Protein AF-A0A1R3RA98-F1 (afdb_monomer)

Organism: Aspergillus carbonarius (strain ITEM 5010) (NCBI:txid602072)

Nearest PDB structures (foldseek):
  3cvg-assembly5_C  TM=8.730E-01  e=1.255E-05  Coccidioides immitis RS
  3cvg-assembly1_A  TM=8.933E-01  e=7.914E-05  Coccidioides immitis RS

Secondary structure (DSSP, 8-state):
-----------EE-SSS-HHHHHHHHHHHHHTT--GGG-TT-TTS-S----HHHHHHHHHHHT-EE---HHHHHHTHHHHHHT------TTT-TTS----------TT-SSHHHHHHHHHHHHSHHHHHHHHT-EETTEE-SPP--

Solvent-accessible surface area (backbone atoms only — not comparable to full-atom values): 9172 Å² total; per-residue (Å²): 136,86,78,86,71,80,79,80,69,73,29,36,48,54,71,40,52,55,74,65,51,48,51,52,50,52,53,58,34,49,76,70,78,45,62,63,88,82,39,99,77,35,84,44,45,64,95,63,74,66,54,48,42,56,50,53,47,48,18,35,73,70,72,30,44,70,81,73,54,67,57,44,54,55,72,44,34,70,74,43,48,72,58,49,83,83,88,77,52,60,92,81,36,83,91,45,69,75,80,81,82,79,91,82,78,61,97,81,44,94,55,50,66,62,48,49,52,48,50,53,43,50,76,30,73,70,33,44,49,55,48,54,65,35,59,57,97,88,37,72,58,51,76,73,89,124

Structure (mmCIF, N/CA/C/O backbone):
data_AF-A0A1R3RA98-F1
#
_entry.id   AF-A0A1R3RA98-F1
#
loop_
_atom_site.group_PDB
_atom_site.id
_atom_site.type_symbol
_atom_site.label_atom_id
_atom_site.label_alt_id
_atom_site.label_comp_id
_atom_site.label_asym_id
_atom_site.label_entity_id
_atom_site.label_seq_id
_atom_site.pdbx_PDB_ins_code
_atom_site.Cartn_x
_atom_site.Cartn_y
_atom_site.Cartn_z
_atom_site.occupancy
_atom_site.B_iso_or_equiv
_atom_site.auth_seq_id
_atom_site.auth_comp_id
_atom_site.auth_asym_id
_atom_site.auth_atom_id
_atom_site.pdbx_PDB_model_num
ATOM 1 N N . MET A 1 1 ? 34.802 -21.515 -28.249 1.00 36.22 1 MET A N 1
ATOM 2 C CA . MET A 1 1 ? 34.645 -20.352 -27.348 1.00 36.22 1 MET A CA 1
ATOM 3 C C . MET A 1 1 ? 33.290 -20.476 -26.676 1.00 36.22 1 MET A C 1
ATOM 5 O O . MET A 1 1 ? 32.311 -20.714 -27.369 1.00 36.22 1 MET A O 1
ATOM 9 N N . ARG A 1 2 ? 33.270 -20.512 -25.340 1.00 33.94 2 ARG A N 1
ATOM 10 C CA . ARG A 1 2 ? 32.118 -20.925 -24.530 1.00 33.94 2 ARG A CA 1
ATOM 11 C C . ARG A 1 2 ? 31.116 -19.775 -24.362 1.00 33.94 2 ARG A C 1
ATOM 13 O O . ARG A 1 2 ? 31.499 -18.712 -23.902 1.00 33.94 2 ARG A O 1
ATOM 20 N N . SER A 1 3 ? 29.858 -20.071 -24.691 1.00 35.88 3 SER A N 1
ATOM 21 C CA . SER A 1 3 ? 28.659 -19.797 -23.887 1.00 35.88 3 SER A CA 1
ATOM 22 C C . SER A 1 3 ? 28.486 -18.377 -23.328 1.00 35.88 3 SER A C 1
ATOM 24 O O . SER A 1 3 ? 28.777 -18.125 -22.164 1.00 35.88 3 SER A O 1
ATOM 26 N N . GLY A 1 4 ? 27.908 -17.480 -24.130 1.00 36.25 4 GLY A N 1
ATOM 27 C CA . GLY A 1 4 ? 27.193 -16.312 -23.616 1.00 36.25 4 GLY A CA 1
ATOM 28 C C . GLY A 1 4 ? 25.786 -16.728 -23.195 1.00 36.25 4 GLY A C 1
ATOM 29 O O . GLY A 1 4 ? 24.844 -16.574 -23.967 1.00 36.25 4 GLY A O 1
ATOM 30 N N . ILE A 1 5 ? 25.647 -17.310 -22.002 1.00 35.31 5 ILE A N 1
ATOM 31 C CA . ILE A 1 5 ? 24.337 -17.362 -21.347 1.00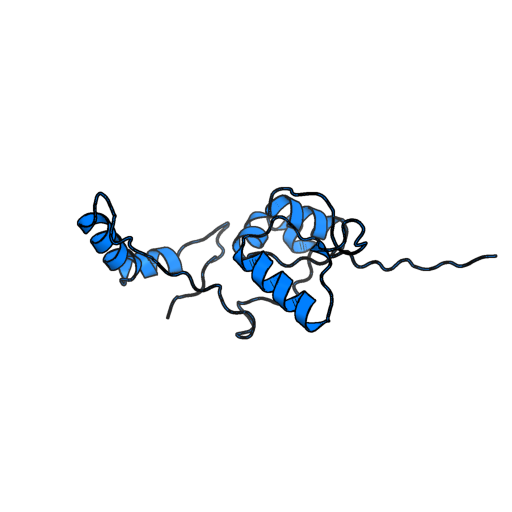 35.31 5 ILE A CA 1
ATOM 32 C C . ILE A 1 5 ? 24.063 -15.918 -20.950 1.00 35.31 5 ILE A C 1
ATOM 34 O O . ILE A 1 5 ? 24.703 -15.392 -20.042 1.00 35.31 5 ILE A O 1
ATOM 38 N N . ILE A 1 6 ? 23.161 -15.258 -21.676 1.00 37.91 6 ILE A N 1
ATOM 39 C CA . ILE A 1 6 ? 22.483 -14.082 -21.145 1.00 37.91 6 ILE A CA 1
ATOM 40 C C . ILE A 1 6 ? 21.749 -14.615 -19.926 1.00 37.91 6 ILE A C 1
ATOM 42 O O . ILE A 1 6 ? 20.753 -15.328 -20.036 1.00 37.91 6 ILE A O 1
ATOM 46 N N . GLN A 1 7 ? 22.328 -14.369 -18.765 1.00 39.06 7 GLN A N 1
ATOM 47 C CA . GLN A 1 7 ? 21.742 -14.717 -17.496 1.00 39.06 7 GLN A CA 1
ATOM 48 C C . GLN A 1 7 ? 20.636 -13.687 -17.247 1.00 39.06 7 GLN A C 1
ATOM 50 O O . GLN A 1 7 ? 20.818 -12.721 -16.519 1.00 39.06 7 GLN A O 1
ATOM 55 N N . LEU A 1 8 ? 19.514 -13.857 -17.957 1.00 40.53 8 LEU A N 1
ATOM 56 C CA . LEU A 1 8 ? 18.247 -13.174 -17.709 1.00 40.53 8 LEU A CA 1
ATOM 57 C C . LEU A 1 8 ? 17.676 -13.734 -16.402 1.00 40.53 8 LEU A C 1
ATOM 59 O O . LEU A 1 8 ? 16.712 -14.495 -16.413 1.00 40.53 8 LEU A O 1
ATOM 63 N N . PHE A 1 9 ? 18.313 -13.442 -15.271 1.00 46.44 9 PHE A N 1
ATOM 64 C CA . PHE A 1 9 ? 17.603 -13.534 -14.006 1.00 46.44 9 PHE A CA 1
ATOM 65 C C . PHE A 1 9 ? 16.850 -12.223 -13.860 1.00 46.44 9 PHE A C 1
ATOM 67 O O . PHE A 1 9 ? 17.415 -11.196 -13.504 1.00 46.44 9 PHE A O 1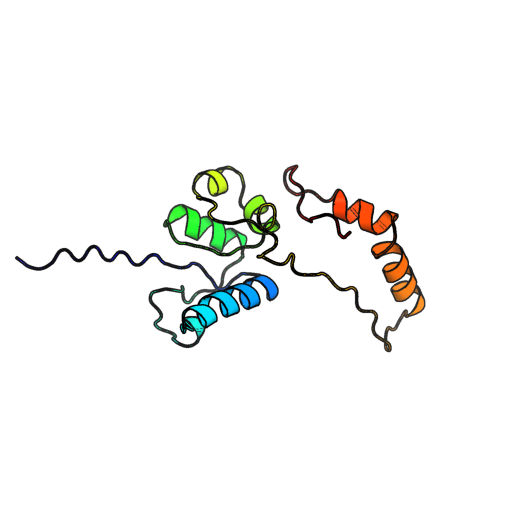
ATOM 74 N N . GLU A 1 10 ? 15.575 -12.255 -14.232 1.00 63.44 10 GLU A N 1
ATOM 75 C CA . GLU A 1 10 ? 14.637 -11.218 -13.835 1.00 63.44 10 GLU A CA 1
ATOM 76 C C . GLU A 1 10 ? 14.448 -11.354 -12.319 1.00 63.44 10 GLU A C 1
ATOM 78 O O . GLU A 1 10 ? 13.680 -12.190 -11.842 1.00 63.44 10 GLU A O 1
ATOM 83 N N . GLU A 1 11 ? 15.242 -10.607 -11.552 1.00 73.81 11 GLU A N 1
ATOM 84 C CA . GLU A 1 11 ? 15.138 -10.570 -10.095 1.00 73.81 11 GLU A CA 1
ATOM 85 C C . GLU A 1 11 ? 13.754 -10.048 -9.685 1.00 73.81 11 GLU A C 1
ATOM 87 O O . GLU A 1 11 ? 13.197 -9.145 -10.314 1.00 73.81 11 GLU A O 1
ATOM 92 N N . PHE A 1 12 ? 13.196 -10.607 -8.614 1.00 79.75 12 PHE A N 1
ATOM 93 C CA . PHE A 1 12 ? 11.965 -10.148 -7.990 1.00 79.75 12 PHE A CA 1
ATOM 94 C C . PHE A 1 12 ? 12.303 -9.521 -6.634 1.00 79.75 12 PHE A C 1
ATOM 96 O O . PHE A 1 12 ? 12.525 -10.211 -5.631 1.00 79.75 12 PHE A O 1
ATOM 103 N N . ASN A 1 13 ? 12.359 -8.190 -6.601 1.00 77.94 13 ASN A N 1
ATOM 104 C CA . ASN A 1 13 ? 12.649 -7.464 -5.379 1.00 77.94 13 ASN A CA 1
ATOM 105 C C . ASN A 1 13 ? 11.453 -7.564 -4.425 1.00 77.94 13 ASN A C 1
ATOM 107 O O . ASN A 1 13 ? 10.381 -7.007 -4.660 1.00 77.94 13 ASN A O 1
ATOM 111 N N . SER A 1 14 ? 11.656 -8.327 -3.365 1.00 68.38 14 SER A N 1
ATOM 112 C CA . SER A 1 14 ? 10.688 -8.686 -2.334 1.00 68.38 14 SER A CA 1
ATOM 113 C C . SER A 1 14 ? 11.421 -8.640 -1.007 1.00 68.38 14 SER A C 1
ATOM 115 O O . SER A 1 14 ? 12.616 -8.916 -1.024 1.00 68.38 14 SER A O 1
ATOM 117 N N . ARG A 1 15 ? 10.724 -8.297 0.091 1.00 67.81 15 ARG A N 1
ATOM 118 C CA . ARG A 1 15 ? 11.006 -8.586 1.527 1.00 67.81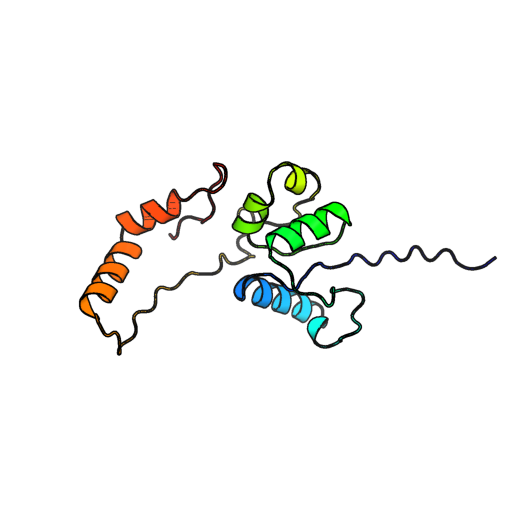 15 ARG A CA 1
ATOM 119 C C . ARG A 1 15 ? 10.552 -7.460 2.461 1.00 67.81 15 ARG A C 1
ATOM 121 O O . ARG A 1 15 ? 10.237 -7.768 3.608 1.00 67.81 15 ARG A O 1
ATOM 128 N N . SER A 1 16 ? 10.454 -6.209 2.000 1.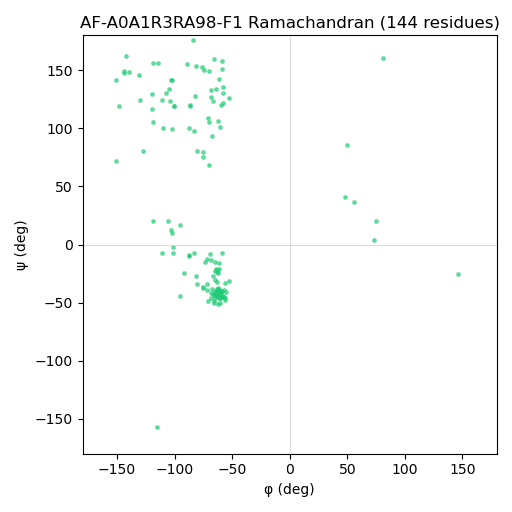00 70.69 16 SER A N 1
ATOM 129 C CA . SER A 1 16 ? 10.063 -5.084 2.871 1.00 70.69 16 SER A CA 1
ATOM 130 C C . SER A 1 16 ? 8.619 -4.612 2.716 1.00 70.69 16 SER A C 1
ATOM 132 O O . SER A 1 16 ? 8.246 -3.589 3.282 1.00 70.69 16 SER A O 1
ATOM 134 N N . GLY A 1 17 ? 7.782 -5.346 1.979 1.00 67.69 17 GLY A N 1
ATOM 135 C CA . GLY A 1 17 ? 6.357 -5.040 1.847 1.00 67.69 17 GLY A CA 1
ATOM 136 C C . GLY A 1 17 ? 5.581 -5.188 3.162 1.00 67.69 17 GLY A C 1
ATOM 137 O O . GLY A 1 17 ? 5.991 -5.899 4.080 1.00 67.69 17 GLY A O 1
ATOM 138 N N . SER A 1 18 ? 4.412 -4.546 3.244 1.00 71.56 18 SER A N 1
ATOM 139 C CA . SER A 1 18 ? 3.477 -4.782 4.349 1.00 71.56 18 SER A CA 1
ATOM 140 C C . SER A 1 18 ? 3.065 -6.266 4.418 1.00 71.56 18 SER A C 1
ATOM 142 O O . SER A 1 18 ? 3.131 -6.973 3.405 1.00 71.56 18 SER A O 1
ATOM 144 N N . PRO A 1 19 ? 2.588 -6.771 5.574 1.00 73.19 19 PRO A N 1
ATOM 145 C CA . PRO A 1 19 ? 2.168 -8.169 5.708 1.00 73.19 19 PRO A CA 1
ATOM 146 C C . PRO A 1 19 ? 1.162 -8.618 4.647 1.00 73.19 19 PRO A C 1
ATOM 148 O O . PRO A 1 19 ? 1.153 -9.777 4.241 1.00 73.19 19 PRO A O 1
ATOM 151 N N . ALA A 1 20 ? 0.316 -7.702 4.186 1.00 74.69 20 ALA A N 1
ATOM 152 C CA . ALA A 1 20 ? -0.707 -8.006 3.208 1.00 74.69 20 ALA A CA 1
ATOM 153 C C . ALA A 1 20 ? -0.140 -8.030 1.767 1.00 74.69 20 ALA A C 1
ATOM 155 O O . ALA A 1 20 ? -0.503 -8.919 0.993 1.00 74.69 20 ALA A O 1
ATOM 156 N N . THR A 1 21 ? 0.849 -7.184 1.445 1.00 79.12 21 THR A N 1
ATOM 157 C CA . THR A 1 21 ? 1.662 -7.319 0.219 1.00 79.12 21 THR A CA 1
ATOM 158 C C . THR A 1 21 ? 2.416 -8.645 0.198 1.00 79.12 21 THR A C 1
ATOM 160 O O . THR A 1 21 ? 2.363 -9.357 -0.802 1.00 79.12 21 THR A O 1
ATOM 163 N N . LEU A 1 22 ? 3.043 -9.024 1.317 1.00 80.19 22 LEU A N 1
ATOM 164 C CA . LEU A 1 22 ? 3.760 -10.295 1.446 1.00 80.19 22 LEU A CA 1
ATOM 165 C C . LEU A 1 22 ? 2.825 -11.504 1.318 1.00 80.19 22 LEU A C 1
ATOM 167 O O . LEU A 1 22 ? 3.170 -12.477 0.656 1.00 80.19 22 LEU A O 1
ATOM 171 N N . ALA A 1 23 ? 1.624 -11.453 1.902 1.00 80.00 23 ALA A N 1
ATOM 172 C CA . ALA A 1 23 ? 0.632 -12.518 1.751 1.00 80.00 23 ALA A CA 1
ATOM 173 C C . ALA A 1 23 ? 0.197 -12.687 0.287 1.00 80.00 23 ALA A C 1
ATOM 175 O O . ALA A 1 23 ? 0.082 -13.812 -0.204 1.00 80.00 23 ALA A O 1
ATOM 176 N N . ARG A 1 24 ? -0.008 -11.575 -0.430 1.00 80.56 24 ARG A N 1
ATOM 177 C CA . ARG A 1 24 ? -0.363 -11.612 -1.852 1.00 80.56 24 ARG A CA 1
ATOM 178 C C . ARG A 1 24 ? 0.788 -12.106 -2.716 1.00 80.56 24 ARG A C 1
ATOM 180 O O . ARG A 1 24 ? 0.568 -12.899 -3.626 1.00 80.56 24 ARG A O 1
ATOM 187 N N . GLU A 1 25 ? 2.002 -11.657 -2.435 1.00 82.00 25 GLU A N 1
ATOM 188 C CA . GLU A 1 25 ? 3.201 -12.175 -3.077 1.00 82.00 25 GLU A CA 1
ATOM 189 C C . GLU A 1 25 ? 3.300 -13.692 -2.872 1.00 82.00 25 GLU A C 1
ATOM 191 O O . GLU A 1 25 ? 3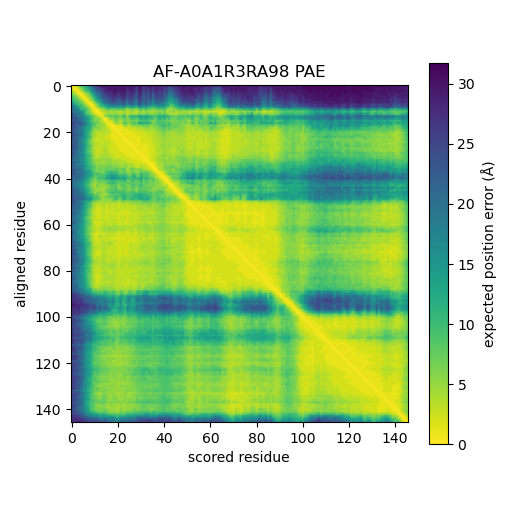.461 -14.440 -3.837 1.00 82.00 25 GLU A O 1
ATOM 196 N N . ALA A 1 26 ? 3.104 -14.161 -1.637 1.00 82.25 26 ALA A N 1
ATOM 197 C CA . ALA A 1 26 ? 3.158 -15.579 -1.324 1.00 82.25 26 ALA A CA 1
ATOM 198 C C . ALA A 1 26 ? 2.124 -16.398 -2.112 1.00 82.25 26 ALA A C 1
ATOM 200 O O . ALA A 1 26 ? 2.438 -17.471 -2.630 1.00 82.25 26 ALA A O 1
ATOM 201 N N . GLU A 1 27 ? 0.909 -15.868 -2.268 1.00 83.31 27 GLU A N 1
ATOM 202 C CA . GLU A 1 27 ? -0.128 -16.461 -3.113 1.00 83.31 27 GLU A CA 1
ATOM 203 C C . GLU A 1 27 ? 0.302 -16.557 -4.589 1.00 83.31 27 GLU A C 1
ATOM 205 O O . GLU A 1 27 ? 0.055 -17.577 -5.238 1.00 83.31 27 GLU A O 1
ATOM 210 N N . LEU A 1 28 ? 0.954 -15.524 -5.137 1.00 82.06 28 LEU A N 1
ATOM 211 C CA . LEU A 1 28 ? 1.432 -15.526 -6.525 1.00 82.06 28 LEU A CA 1
ATOM 212 C C . LEU A 1 28 ? 2.488 -16.608 -6.759 1.00 82.06 28 LEU A C 1
ATOM 214 O O . LEU A 1 28 ? 2.398 -17.349 -7.739 1.00 82.06 28 LEU A O 1
ATOM 218 N N . TRP A 1 29 ? 3.445 -16.742 -5.846 1.00 84.06 29 TRP A N 1
ATOM 219 C CA . TRP A 1 29 ? 4.473 -17.777 -5.929 1.00 84.06 29 TRP A CA 1
ATOM 220 C C . TRP A 1 29 ? 3.899 -19.186 -5.748 1.00 84.06 29 TRP A C 1
ATOM 222 O O . TRP A 1 29 ? 4.260 -20.097 -6.498 1.00 84.06 29 TRP A O 1
ATOM 232 N N . TYR A 1 30 ? 2.926 -19.357 -4.846 1.00 84.50 30 TYR A N 1
ATOM 233 C CA . TYR A 1 30 ? 2.228 -20.631 -4.672 1.00 84.50 30 TYR A CA 1
ATOM 234 C C . TYR A 1 30 ? 1.537 -21.094 -5.964 1.00 84.50 30 TYR A C 1
ATOM 236 O O . TYR A 1 30 ? 1.614 -22.269 -6.322 1.00 84.50 30 TYR A O 1
ATOM 244 N N . ARG A 1 31 ? 0.925 -20.173 -6.725 1.00 85.19 31 ARG A N 1
ATOM 245 C CA . ARG A 1 31 ? 0.261 -20.486 -8.009 1.00 85.19 31 ARG A CA 1
ATOM 246 C C . ARG A 1 31 ? 1.212 -21.031 -9.077 1.00 85.19 31 ARG A C 1
ATOM 248 O O . ARG A 1 31 ? 0.756 -21.736 -9.974 1.00 85.19 31 ARG A O 1
ATOM 255 N N . VAL A 1 32 ? 2.506 -20.726 -8.988 1.00 85.25 32 VAL A N 1
ATOM 256 C CA . VAL A 1 32 ? 3.547 -21.265 -9.881 1.00 85.25 32 VAL A CA 1
ATOM 257 C C . VAL A 1 32 ? 4.377 -22.372 -9.221 1.00 85.25 32 VAL A C 1
ATOM 259 O O . VAL A 1 32 ? 5.406 -22.777 -9.758 1.00 85.25 32 VAL A O 1
ATOM 262 N N . ASN A 1 33 ? 3.919 -22.888 -8.074 1.00 84.62 33 ASN A N 1
ATOM 263 C CA . ASN A 1 33 ? 4.565 -23.946 -7.300 1.00 84.62 33 ASN A CA 1
ATOM 264 C C . ASN A 1 33 ? 6.019 -23.612 -6.906 1.00 84.62 33 ASN A C 1
ATOM 266 O O . ASN A 1 33 ? 6.895 -24.477 -6.910 1.00 84.62 33 ASN A O 1
ATOM 270 N N . GLN A 1 34 ? 6.274 -22.339 -6.597 1.00 81.56 34 GLN A N 1
ATOM 271 C CA . GLN A 1 34 ? 7.552 -21.831 -6.105 1.00 81.56 34 GLN A CA 1
ATOM 272 C C . GLN A 1 34 ? 7.363 -21.225 -4.715 1.00 81.56 34 GLN A C 1
ATOM 274 O O . GLN A 1 34 ? 6.269 -20.806 -4.343 1.00 81.56 34 GLN A O 1
ATOM 279 N N . SER A 1 35 ? 8.440 -21.173 -3.937 1.00 79.12 35 SER A N 1
ATOM 280 C CA . SER A 1 35 ? 8.417 -20.561 -2.609 1.00 79.12 35 SER A CA 1
ATOM 281 C C . SER A 1 35 ? 9.800 -19.995 -2.274 1.00 79.12 35 SER A C 1
ATOM 283 O O . SER A 1 35 ? 10.537 -20.578 -1.476 1.00 79.12 35 SER A O 1
ATOM 285 N N . PRO A 1 36 ? 10.202 -18.892 -2.929 1.00 73.25 36 PRO A N 1
ATOM 286 C CA . PRO A 1 36 ? 11.590 -18.436 -2.930 1.00 73.25 36 PRO A CA 1
ATOM 287 C C . PRO A 1 36 ? 12.118 -18.032 -1.545 1.00 73.25 36 PRO A C 1
ATOM 289 O O . PRO A 1 36 ? 13.320 -18.099 -1.323 1.00 73.25 36 PRO A O 1
ATOM 292 N N . TRP A 1 37 ? 11.247 -17.701 -0.587 1.00 70.06 37 TRP A N 1
ATOM 293 C CA . TRP A 1 37 ? 11.633 -17.404 0.800 1.00 70.06 37 TRP A CA 1
ATOM 294 C C . TRP A 1 37 ? 12.043 -18.627 1.637 1.00 70.06 37 TRP A C 1
ATOM 296 O O . TRP A 1 37 ? 12.637 -18.437 2.692 1.00 70.06 37 TRP A O 1
ATOM 306 N N . PHE A 1 38 ? 11.746 -19.866 1.216 1.00 67.06 38 PHE A N 1
ATOM 307 C CA . PHE A 1 38 ? 12.237 -21.077 1.906 1.00 67.06 38 PHE A CA 1
ATOM 308 C C . PHE A 1 38 ? 13.653 -21.478 1.485 1.00 67.06 38 PHE A C 1
ATOM 310 O O . PHE A 1 38 ? 14.211 -22.416 2.052 1.00 67.06 38 PHE A O 1
ATOM 317 N N . ASN A 1 39 ? 14.218 -20.820 0.470 1.00 65.38 39 ASN A N 1
ATOM 318 C CA . ASN A 1 39 ? 15.558 -21.102 -0.011 1.00 65.38 39 ASN A CA 1
ATOM 319 C C . ASN A 1 39 ? 16.434 -19.858 0.150 1.00 65.38 39 ASN A C 1
ATOM 321 O O . ASN A 1 39 ? 16.353 -18.920 -0.640 1.00 65.38 39 ASN A O 1
ATOM 325 N N . ASP A 1 40 ? 17.321 -19.898 1.140 1.00 61.50 40 ASP A N 1
ATOM 326 C CA . ASP A 1 40 ? 18.297 -18.855 1.474 1.00 61.50 40 ASP A CA 1
ATOM 327 C C . ASP A 1 40 ? 19.262 -18.531 0.316 1.00 61.50 40 ASP A C 1
ATOM 329 O O . ASP A 1 40 ? 20.072 -17.615 0.418 1.00 61.50 40 ASP A O 1
ATOM 333 N N . GLN A 1 41 ? 19.230 -19.300 -0.774 1.00 62.56 41 GLN A N 1
ATOM 334 C CA . GLN A 1 41 ? 20.028 -19.116 -1.988 1.00 62.56 41 GLN A CA 1
ATOM 335 C C . GLN A 1 41 ? 19.154 -18.885 -3.231 1.00 62.56 41 GLN A C 1
ATOM 337 O O . GLN A 1 41 ? 19.601 -19.128 -4.352 1.00 62.56 41 GLN A O 1
ATOM 342 N N . SER A 1 42 ? 17.895 -18.463 -3.067 1.00 67.19 42 SER A N 1
ATOM 343 C CA . SER A 1 42 ? 17.029 -18.151 -4.204 1.00 67.19 42 SER A CA 1
ATOM 344 C C . SER A 1 42 ? 17.652 -17.033 -5.055 1.00 67.19 42 SER A C 1
ATOM 346 O O . SER A 1 42 ? 17.820 -15.924 -4.550 1.00 67.19 42 SER A O 1
ATOM 348 N N . PRO A 1 43 ? 17.946 -17.267 -6.350 1.00 66.69 43 PRO A N 1
ATOM 349 C CA . PRO A 1 43 ? 18.455 -16.215 -7.233 1.00 66.69 43 PRO A CA 1
ATOM 350 C C . PRO A 1 43 ? 17.387 -15.156 -7.548 1.00 66.69 43 PRO A C 1
ATOM 352 O O . PRO A 1 43 ? 17.689 -14.150 -8.174 1.00 66.69 43 PRO A O 1
ATOM 355 N N . TRP A 1 44 ? 16.136 -15.397 -7.143 1.00 68.94 44 TRP A N 1
ATOM 356 C CA . TRP A 1 44 ? 14.988 -14.556 -7.463 1.00 68.94 44 TRP A CA 1
ATOM 357 C C . TRP A 1 44 ? 14.720 -13.477 -6.419 1.00 68.94 44 TRP A C 1
ATOM 359 O O . TRP A 1 44 ? 14.105 -12.480 -6.764 1.00 68.94 44 TRP A O 1
ATOM 369 N N . CYS A 1 45 ? 15.139 -13.668 -5.164 1.00 70.06 45 CYS A N 1
ATOM 370 C CA . CYS A 1 45 ? 14.763 -12.791 -4.055 1.00 70.06 45 CYS A CA 1
ATOM 371 C C . CYS A 1 45 ? 16.007 -12.360 -3.277 1.00 70.06 45 CYS A C 1
ATOM 373 O O . CYS A 1 45 ? 16.713 -13.229 -2.754 1.00 70.06 45 CYS A O 1
ATOM 375 N N . PRO A 1 46 ? 16.254 -11.052 -3.108 1.00 68.38 46 PRO A N 1
ATOM 376 C CA . PRO A 1 46 ? 17.356 -10.588 -2.283 1.00 68.38 46 PRO A CA 1
ATOM 377 C C . PRO A 1 46 ? 17.249 -11.085 -0.835 1.00 68.38 46 PRO A C 1
ATOM 379 O O . PRO A 1 46 ? 16.161 -11.325 -0.310 1.00 68.38 46 PRO A O 1
ATOM 382 N N . ASN A 1 47 ? 18.399 -11.250 -0.179 1.00 67.31 47 ASN A N 1
ATOM 383 C CA . ASN A 1 47 ? 18.504 -11.720 1.210 1.00 67.31 47 ASN A CA 1
ATOM 384 C C . ASN A 1 47 ? 18.609 -10.584 2.240 1.00 67.31 47 ASN A C 1
ATOM 386 O O . ASN A 1 47 ? 19.020 -10.814 3.375 1.00 67.31 47 ASN A O 1
ATOM 390 N N . TYR A 1 48 ? 18.262 -9.358 1.860 1.00 67.62 48 TYR A N 1
ATOM 391 C CA . TYR A 1 48 ? 18.269 -8.205 2.753 1.00 67.62 48 TYR A CA 1
ATOM 392 C C . TYR A 1 48 ? 16.844 -7.686 2.970 1.00 67.62 48 TYR A C 1
ATOM 394 O O . TYR A 1 48 ? 15.955 -7.920 2.157 1.00 67.62 48 TYR A O 1
ATOM 402 N N . VAL A 1 49 ? 16.633 -7.003 4.094 1.00 66.62 49 VAL A N 1
ATOM 403 C CA . VAL A 1 49 ? 15.379 -6.319 4.430 1.00 66.62 49 VAL A CA 1
ATOM 404 C C . VAL A 1 49 ? 15.720 -4.844 4.604 1.00 66.62 49 VAL A C 1
ATOM 406 O O . VAL A 1 49 ? 16.504 -4.510 5.490 1.00 66.62 49 VAL A O 1
ATOM 409 N N . ASN A 1 50 ? 15.157 -3.983 3.759 1.00 75.88 50 ASN A N 1
ATOM 410 C CA . ASN A 1 50 ? 15.286 -2.523 3.851 1.00 75.88 50 ASN A CA 1
ATOM 411 C C . ASN A 1 50 ? 13.919 -1.885 4.145 1.00 75.88 50 ASN A C 1
ATOM 413 O O . ASN A 1 50 ? 13.038 -2.545 4.699 1.00 75.88 50 ASN A O 1
ATOM 417 N N . ASP A 1 51 ? 13.719 -0.612 3.812 1.00 84.25 51 ASP A N 1
ATOM 418 C CA . ASP A 1 51 ? 12.399 0.011 3.830 1.00 84.25 51 ASP A CA 1
ATOM 419 C C . ASP A 1 51 ? 11.666 -0.160 2.475 1.00 84.25 51 ASP A C 1
ATOM 421 O O . ASP A 1 51 ? 12.307 -0.318 1.432 1.00 84.25 51 ASP A O 1
ATOM 425 N N . PRO A 1 52 ? 10.321 -0.113 2.457 1.00 86.94 52 PRO A N 1
ATOM 426 C CA . PRO A 1 52 ? 9.543 -0.304 1.234 1.00 86.94 52 PRO A CA 1
ATOM 427 C C . PRO A 1 52 ? 9.889 0.663 0.084 1.00 86.94 52 PRO A C 1
ATOM 429 O O . PRO A 1 52 ? 9.782 0.290 -1.083 1.00 86.94 52 PRO A O 1
ATOM 432 N N . VAL A 1 53 ? 10.270 1.913 0.380 1.00 89.62 53 VAL A N 1
ATOM 433 C CA . VAL A 1 53 ? 10.582 2.920 -0.651 1.00 89.62 53 VAL A CA 1
ATOM 434 C C . VAL A 1 53 ? 11.945 2.636 -1.276 1.00 89.62 53 VAL A C 1
ATOM 436 O O . VAL A 1 53 ? 12.108 2.766 -2.497 1.00 89.62 53 VAL A O 1
ATOM 439 N N . TYR A 1 54 ? 12.906 2.189 -0.465 1.00 89.19 54 TYR A N 1
ATOM 440 C CA . TYR A 1 54 ? 14.174 1.672 -0.961 1.00 89.19 54 TYR A CA 1
ATOM 441 C C . TYR A 1 54 ? 13.952 0.516 -1.935 1.00 89.19 54 TYR A C 1
ATOM 443 O O . TYR A 1 54 ? 14.529 0.535 -3.019 1.00 89.19 54 TYR A O 1
ATOM 451 N N . ASP A 1 55 ? 13.086 -0.447 -1.611 1.00 87.50 55 ASP A N 1
ATOM 452 C CA . ASP A 1 55 ? 12.846 -1.606 -2.477 1.00 87.50 55 ASP A CA 1
ATOM 453 C C . ASP A 1 55 ? 12.282 -1.202 -3.850 1.00 87.50 55 ASP A C 1
ATOM 455 O O . ASP A 1 55 ? 12.729 -1.701 -4.888 1.00 87.50 55 ASP A O 1
ATOM 459 N N . VAL A 1 56 ? 11.356 -0.240 -3.884 1.00 91.00 56 VAL A N 1
ATOM 460 C CA . VAL A 1 56 ? 10.843 0.323 -5.146 1.00 91.00 56 VAL A CA 1
ATOM 461 C C . VAL A 1 56 ? 11.951 1.021 -5.931 1.00 91.00 56 VAL A C 1
ATOM 463 O O . VAL A 1 56 ? 12.086 0.806 -7.136 1.00 91.00 56 VAL A O 1
ATOM 466 N N . SER A 1 57 ? 12.780 1.813 -5.254 1.00 91.62 57 SER A N 1
ATOM 467 C CA . SER A 1 57 ? 13.900 2.522 -5.882 1.00 91.62 57 SER A CA 1
ATOM 468 C C . SER A 1 57 ? 14.962 1.562 -6.424 1.00 91.62 57 SER A C 1
ATOM 470 O O . SER A 1 57 ? 15.497 1.769 -7.512 1.00 91.62 57 SER A O 1
ATOM 472 N N . HIS A 1 58 ? 15.257 0.494 -5.688 1.00 88.25 58 HIS A N 1
ATOM 473 C CA . HIS A 1 58 ? 16.211 -0.534 -6.079 1.00 88.25 58 HIS A CA 1
ATOM 474 C C . HIS A 1 58 ? 15.723 -1.293 -7.315 1.00 88.25 58 HIS A C 1
ATOM 476 O O . HIS A 1 58 ? 16.460 -1.396 -8.294 1.00 88.25 58 HIS A O 1
ATOM 482 N N . ALA A 1 59 ? 14.461 -1.736 -7.310 1.00 89.38 59 ALA A N 1
ATOM 483 C CA . ALA A 1 59 ? 13.844 -2.403 -8.455 1.00 89.38 59 ALA A CA 1
ATOM 484 C C . ALA A 1 59 ? 13.872 -1.512 -9.708 1.00 89.38 59 ALA A C 1
ATOM 486 O O . ALA A 1 59 ? 14.287 -1.952 -10.778 1.00 89.38 59 ALA A O 1
ATOM 487 N N . ALA A 1 60 ? 13.525 -0.231 -9.554 1.00 92.25 60 ALA A N 1
ATOM 488 C CA . ALA A 1 60 ? 13.545 0.746 -10.638 1.00 92.25 60 ALA A CA 1
ATOM 489 C C . ALA A 1 60 ? 14.941 0.968 -11.242 1.00 92.25 60 ALA A C 1
ATOM 491 O O . ALA A 1 60 ? 15.068 1.135 -12.453 1.00 92.25 60 ALA A O 1
ATOM 492 N N . ASN A 1 61 ? 15.990 0.982 -10.415 1.00 90.88 61 ASN A N 1
ATOM 493 C CA . ASN A 1 61 ? 17.359 1.218 -10.878 1.00 90.88 61 ASN A CA 1
ATOM 494 C C . ASN A 1 61 ? 18.023 -0.038 -11.466 1.00 90.88 61 ASN A C 1
ATOM 496 O O . ASN A 1 61 ? 18.889 0.093 -12.329 1.00 90.88 61 ASN A O 1
ATOM 500 N N . ASN A 1 62 ? 17.612 -1.231 -11.029 1.00 87.50 62 ASN A N 1
ATOM 501 C CA . ASN A 1 62 ? 18.210 -2.500 -11.456 1.00 87.50 62 ASN A CA 1
ATOM 502 C C . ASN A 1 62 ? 17.392 -3.245 -12.520 1.00 87.50 62 ASN A C 1
ATOM 504 O O . ASN A 1 62 ? 17.871 -4.229 -13.078 1.00 87.50 62 ASN A O 1
ATOM 508 N N . GLY A 1 63 ? 16.182 -2.772 -12.836 1.00 87.25 63 GLY A N 1
ATOM 509 C CA . GLY A 1 63 ? 15.293 -3.422 -13.802 1.00 87.25 63 GLY A CA 1
ATOM 510 C C . GLY A 1 63 ? 14.628 -4.693 -13.266 1.00 87.25 63 GLY A C 1
ATOM 511 O O . GLY A 1 63 ? 14.181 -5.523 -14.054 1.00 87.25 63 GLY A O 1
ATOM 512 N N . SER A 1 64 ? 14.571 -4.849 -11.942 1.00 87.25 64 SER A N 1
ATOM 513 C CA . SER A 1 64 ? 13.945 -5.986 -11.263 1.00 87.25 64 SER A CA 1
ATOM 514 C C . SER A 1 64 ? 12.424 -5.800 -11.176 1.00 87.25 64 SER A C 1
ATOM 516 O O . SER A 1 64 ? 11.914 -4.676 -11.127 1.00 87.25 64 SER A O 1
ATOM 518 N N . HIS A 1 65 ? 11.678 -6.901 -11.106 1.00 88.50 65 HIS A N 1
ATOM 519 C CA . HIS A 1 65 ? 10.238 -6.865 -10.837 1.00 88.50 65 HIS A CA 1
ATOM 520 C C . HIS A 1 65 ? 9.969 -6.604 -9.357 1.00 88.50 65 HIS A C 1
ATOM 522 O O . HIS A 1 65 ? 10.774 -6.961 -8.502 1.00 88.50 65 HIS A O 1
ATOM 528 N N . ILE A 1 66 ? 8.819 -6.011 -9.040 1.00 88.12 66 ILE A N 1
ATOM 529 C CA . ILE A 1 66 ? 8.395 -5.770 -7.657 1.00 88.12 66 ILE A CA 1
ATOM 530 C C . ILE A 1 66 ? 6.868 -5.771 -7.543 1.00 88.12 66 ILE A C 1
ATOM 532 O O . ILE A 1 66 ? 6.164 -5.235 -8.404 1.00 88.12 66 ILE A O 1
ATOM 536 N N . LEU A 1 67 ? 6.355 -6.344 -6.453 1.00 87.88 67 LEU A N 1
ATOM 537 C CA . LEU A 1 67 ? 4.992 -6.116 -5.976 1.00 87.88 67 LEU A CA 1
ATOM 538 C C . LEU A 1 67 ? 5.056 -5.181 -4.764 1.00 87.88 67 LEU A C 1
ATOM 540 O O . LEU A 1 67 ? 5.726 -5.481 -3.783 1.00 87.88 67 LEU A O 1
ATOM 544 N N . THR A 1 68 ? 4.359 -4.048 -4.823 1.00 87.00 68 THR A N 1
ATOM 545 C CA . THR A 1 68 ? 4.390 -3.031 -3.763 1.00 87.00 68 THR A CA 1
ATOM 546 C C . THR A 1 68 ? 3.018 -2.396 -3.552 1.00 87.00 68 THR A C 1
ATOM 548 O O . THR A 1 68 ? 2.139 -2.482 -4.415 1.00 87.00 68 THR A O 1
ATOM 551 N N . GLU A 1 69 ? 2.831 -1.751 -2.401 1.00 85.12 69 GLU A N 1
ATOM 552 C CA . GLU A 1 69 ? 1.628 -0.973 -2.114 1.00 85.12 69 GLU A CA 1
ATOM 553 C C . GLU A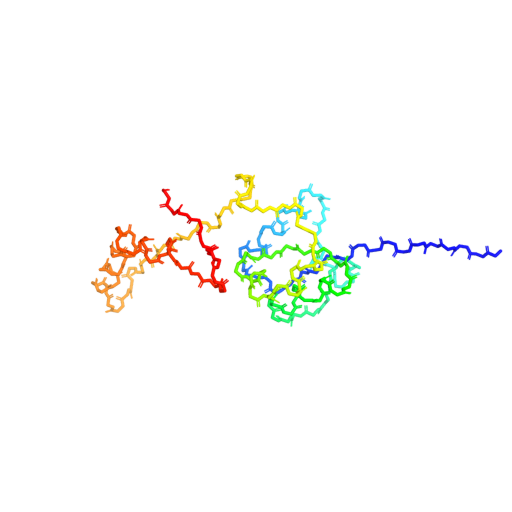 1 69 ? 1.589 0.300 -2.966 1.00 85.12 69 GLU A C 1
ATOM 555 O O . GLU A 1 69 ? 2.615 0.901 -3.294 1.00 85.12 69 GLU A O 1
ATOM 560 N N . TRP A 1 70 ? 0.379 0.754 -3.296 1.00 86.31 70 TRP A N 1
ATOM 561 C CA . TRP A 1 70 ? 0.191 1.967 -4.092 1.00 86.31 70 TRP A CA 1
ATOM 562 C C . TRP A 1 70 ? 0.748 3.217 -3.393 1.00 86.31 70 TRP A C 1
ATOM 564 O O . TRP A 1 70 ? 1.399 4.040 -4.031 1.00 86.31 70 TRP A O 1
ATOM 574 N N . SER A 1 71 ? 0.574 3.321 -2.072 1.00 86.19 71 SER A N 1
ATOM 575 C CA . SER A 1 71 ? 1.169 4.374 -1.238 1.00 86.19 71 SER A CA 1
ATOM 576 C C . SER A 1 71 ? 2.694 4.405 -1.338 1.00 86.19 71 SER A C 1
ATOM 578 O O . SER A 1 71 ? 3.269 5.478 -1.491 1.00 86.19 71 SER A O 1
ATOM 580 N N . THR A 1 72 ? 3.349 3.243 -1.285 1.00 89.19 72 THR A N 1
ATOM 581 C CA . THR A 1 72 ? 4.808 3.121 -1.400 1.00 89.19 72 THR A CA 1
ATOM 582 C C . THR A 1 72 ? 5.296 3.512 -2.790 1.00 89.19 72 THR A C 1
ATOM 584 O O . THR A 1 72 ? 6.278 4.240 -2.910 1.00 89.19 72 THR A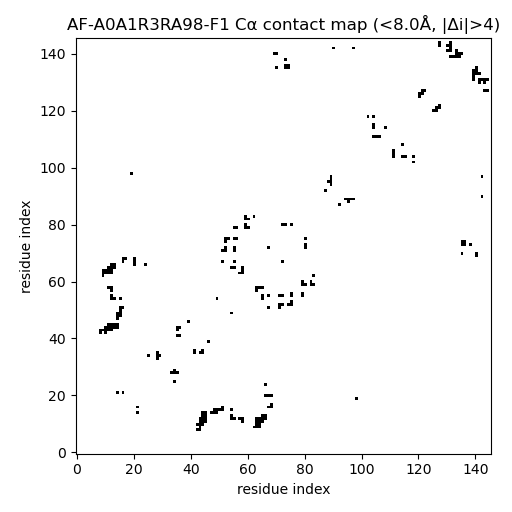 O 1
ATOM 587 N N . TYR A 1 73 ? 4.593 3.081 -3.842 1.00 90.25 73 TYR A N 1
ATOM 588 C CA . TYR A 1 73 ? 4.886 3.497 -5.215 1.00 90.25 73 TYR A CA 1
ATOM 589 C C . TYR A 1 73 ? 4.781 5.020 -5.384 1.00 90.25 73 TYR A C 1
ATOM 591 O O . TYR A 1 73 ? 5.652 5.631 -6.005 1.00 90.25 73 TYR A O 1
ATOM 599 N N . ILE A 1 74 ? 3.750 5.646 -4.799 1.00 90.94 74 ILE A N 1
ATOM 600 C CA . ILE A 1 74 ? 3.613 7.108 -4.798 1.00 90.94 74 ILE A CA 1
ATOM 601 C C . ILE A 1 74 ? 4.785 7.750 -4.048 1.00 90.94 74 ILE A C 1
ATOM 603 O O . ILE A 1 74 ? 5.462 8.607 -4.609 1.00 90.94 74 ILE A O 1
ATOM 607 N N . ALA A 1 75 ? 5.063 7.287 -2.826 1.00 91.25 75 ALA A N 1
ATOM 608 C CA . ALA A 1 75 ? 6.103 7.830 -1.953 1.00 91.25 75 ALA A CA 1
ATOM 609 C C . ALA A 1 75 ? 7.528 7.720 -2.527 1.00 91.25 75 ALA A C 1
ATOM 611 O O . ALA A 1 75 ? 8.406 8.477 -2.119 1.00 91.25 75 ALA A O 1
ATOM 612 N N . ALA A 1 76 ? 7.769 6.817 -3.483 1.00 92.06 76 ALA A N 1
ATOM 613 C CA . ALA A 1 76 ? 9.042 6.727 -4.200 1.00 92.06 76 ALA A CA 1
ATOM 614 C C . ALA A 1 76 ? 9.312 7.920 -5.140 1.00 92.06 76 ALA A C 1
ATOM 616 O O . ALA A 1 76 ? 10.442 8.111 -5.588 1.00 92.06 76 ALA A O 1
ATOM 617 N N . GLY A 1 77 ? 8.297 8.739 -5.428 1.00 93.38 77 GLY A N 1
ATOM 618 C CA . GLY A 1 77 ? 8.429 9.953 -6.226 1.00 93.38 77 GLY A CA 1
ATOM 619 C C . GLY A 1 77 ? 8.441 9.714 -7.739 1.00 93.38 77 GLY A C 1
ATOM 620 O O . GLY A 1 77 ? 8.695 8.620 -8.245 1.00 93.38 77 GLY A O 1
ATOM 621 N N . THR A 1 78 ? 8.151 10.775 -8.493 1.00 93.88 78 THR A N 1
ATOM 622 C CA . THR A 1 78 ? 7.915 10.712 -9.947 1.00 93.88 78 THR A CA 1
ATOM 623 C C . THR A 1 78 ? 9.133 10.255 -10.750 1.00 93.88 78 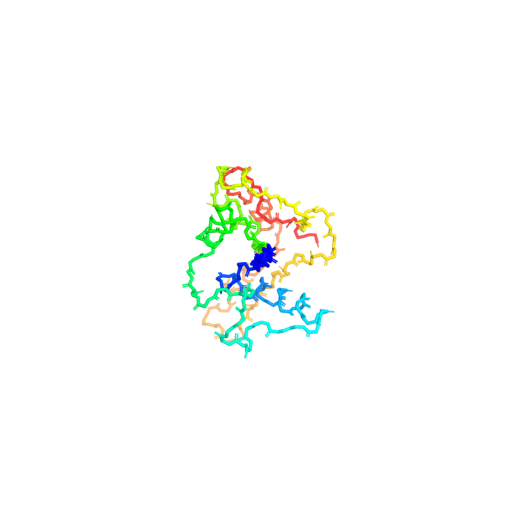THR A C 1
ATOM 625 O O . THR A 1 78 ? 8.971 9.567 -11.758 1.00 93.88 78 THR A O 1
ATOM 628 N N . GLU A 1 79 ? 10.348 10.582 -10.302 1.00 94.88 79 GLU A N 1
ATOM 629 C CA . GLU A 1 79 ? 11.586 10.129 -10.944 1.00 94.88 79 GLU A CA 1
ATOM 630 C C . GLU A 1 79 ? 11.686 8.598 -10.941 1.00 94.88 79 GLU A C 1
ATOM 632 O O . GLU A 1 79 ? 11.900 7.991 -11.990 1.00 94.88 79 GLU A O 1
ATOM 637 N N . ILE A 1 80 ? 11.481 7.964 -9.783 1.00 95.31 80 ILE A N 1
ATOM 638 C CA . ILE A 1 80 ? 11.508 6.504 -9.650 1.00 95.31 80 ILE A CA 1
ATOM 639 C C . ILE A 1 80 ? 10.352 5.873 -10.425 1.00 95.31 80 ILE A C 1
ATOM 641 O O . ILE A 1 80 ? 10.561 4.917 -11.170 1.00 95.31 80 ILE A O 1
ATOM 645 N N . GLN A 1 81 ? 9.150 6.445 -10.327 1.00 93.94 81 GLN A N 1
ATOM 646 C CA . GLN A 1 81 ? 7.978 5.964 -11.063 1.00 93.94 81 GLN A CA 1
ATOM 647 C C . GLN A 1 81 ? 8.209 5.947 -12.579 1.00 93.94 81 GLN A C 1
ATOM 649 O O . GLN A 1 81 ? 7.806 4.999 -13.245 1.00 93.94 81 GLN A O 1
ATOM 654 N N . SER A 1 82 ? 8.900 6.954 -13.127 1.00 95.06 82 SER A N 1
ATOM 655 C CA . SER A 1 82 ? 9.205 7.038 -14.563 1.00 95.06 82 SER A CA 1
ATOM 656 C C . SER A 1 82 ? 10.111 5.915 -15.084 1.00 95.06 82 SER A C 1
ATOM 658 O O . SER A 1 82 ? 10.103 5.628 -16.280 1.00 95.06 82 SER A O 1
ATOM 660 N N . LYS A 1 83 ? 10.869 5.263 -14.193 1.00 95.50 83 LYS A N 1
ATOM 661 C CA . LYS A 1 83 ? 11.764 4.142 -14.516 1.00 95.50 83 LYS A CA 1
ATOM 662 C C . LYS A 1 83 ? 11.042 2.790 -14.465 1.00 95.50 83 LYS A C 1
ATOM 664 O O . LYS A 1 83 ? 11.597 1.783 -14.892 1.00 95.50 83 LYS A O 1
ATOM 669 N N . LEU A 1 84 ? 9.811 2.753 -13.951 1.00 92.56 84 LEU A N 1
ATOM 670 C CA . LEU A 1 84 ? 9.035 1.533 -13.758 1.00 92.56 84 LEU A CA 1
ATOM 671 C C . LEU A 1 84 ? 7.971 1.362 -14.842 1.00 92.56 84 LEU A C 1
ATOM 673 O O . LEU A 1 84 ? 7.275 2.297 -15.232 1.00 92.56 84 LEU A O 1
ATOM 677 N N . THR A 1 85 ? 7.778 0.115 -15.271 1.00 92.94 85 THR A N 1
ATOM 678 C CA . THR A 1 85 ? 6.628 -0.274 -16.095 1.00 92.94 85 THR A CA 1
ATOM 679 C C . THR A 1 85 ? 5.580 -0.941 -15.215 1.00 92.94 85 THR A C 1
ATOM 681 O O . THR A 1 85 ? 5.822 -1.981 -14.607 1.00 92.94 85 THR A O 1
ATOM 684 N N . ARG A 1 86 ? 4.382 -0.355 -15.149 1.00 89.12 86 ARG A N 1
ATOM 685 C CA . ARG A 1 86 ? 3.278 -0.892 -14.348 1.00 89.12 86 ARG A CA 1
ATOM 686 C C . ARG A 1 86 ? 2.468 -1.911 -15.148 1.00 89.12 86 ARG A C 1
ATOM 688 O O . ARG A 1 86 ? 1.598 -1.534 -15.928 1.00 89.12 86 ARG A O 1
ATOM 695 N N . TYR A 1 87 ? 2.716 -3.196 -14.906 1.00 86.50 87 TYR A N 1
ATOM 696 C CA . TYR A 1 87 ? 1.996 -4.293 -15.568 1.00 86.50 87 TYR A CA 1
ATOM 697 C C . TYR A 1 87 ? 0.573 -4.506 -15.039 1.00 86.50 87 TYR A C 1
ATOM 699 O O . TYR A 1 87 ? -0.328 -4.844 -15.804 1.00 86.50 87 TYR A O 1
ATOM 707 N N . LYS A 1 88 ? 0.358 -4.331 -13.729 1.00 82.25 88 LYS A N 1
ATOM 708 C CA . LYS A 1 88 ? -0.951 -4.478 -13.074 1.00 82.25 88 LYS A CA 1
ATOM 709 C C . LYS A 1 88 ? -1.116 -3.449 -11.957 1.00 82.25 88 LYS A C 1
ATOM 711 O O . LYS A 1 88 ? -0.141 -3.061 -11.321 1.00 82.25 88 LYS A O 1
ATOM 716 N N . SER A 1 89 ? -2.354 -3.022 -11.716 1.00 79.69 89 SER A N 1
ATOM 717 C CA . SER A 1 89 ? -2.736 -2.183 -10.577 1.00 79.69 89 SER A CA 1
ATOM 718 C C . SER A 1 89 ? -4.122 -2.576 -10.073 1.00 79.69 89 SER A C 1
ATOM 720 O O . SER A 1 89 ? -4.987 -2.957 -10.864 1.00 79.69 89 SER A O 1
ATOM 722 N N . SER A 1 90 ? -4.346 -2.445 -8.765 1.00 70.69 90 SER A N 1
ATOM 723 C CA . SER A 1 90 ? -5.666 -2.647 -8.149 1.00 70.69 90 SER A CA 1
ATOM 724 C C . SER A 1 90 ? -6.707 -1.636 -8.641 1.00 70.69 90 SER A C 1
ATOM 726 O O . SER A 1 90 ? -7.894 -1.933 -8.643 1.00 70.69 90 SER A O 1
ATOM 728 N N . GLN A 1 91 ? -6.275 -0.468 -9.130 1.00 64.88 91 GLN A N 1
ATOM 729 C CA . GLN A 1 91 ? -7.159 0.527 -9.748 1.00 64.88 91 GLN A CA 1
ATOM 730 C C . GLN A 1 91 ? -7.777 0.046 -11.073 1.00 64.88 91 GLN A C 1
ATOM 732 O O . GLN A 1 91 ? -8.856 0.499 -11.436 1.00 64.88 91 GLN A O 1
ATOM 737 N N . ASN A 1 92 ? -7.109 -0.869 -11.789 1.00 58.66 92 ASN A N 1
ATOM 738 C CA . ASN A 1 92 ? -7.509 -1.302 -13.132 1.00 58.66 92 ASN A CA 1
ATOM 739 C C . ASN A 1 92 ? -8.027 -2.748 -13.187 1.00 58.66 92 ASN A C 1
ATOM 741 O O . ASN A 1 92 ? -8.456 -3.188 -14.254 1.00 58.66 92 ASN A O 1
ATOM 745 N N . ASN A 1 93 ? -7.941 -3.517 -12.095 1.00 56.19 93 ASN A N 1
ATOM 746 C CA . ASN A 1 93 ? -8.346 -4.921 -12.096 1.00 56.19 93 ASN A CA 1
ATOM 747 C C . ASN A 1 93 ? -8.901 -5.372 -10.723 1.00 56.19 93 ASN A C 1
ATOM 749 O O . ASN A 1 93 ? -8.141 -5.375 -9.750 1.00 56.19 93 ASN A O 1
ATOM 753 N N . PRO A 1 94 ? -10.173 -5.822 -10.648 1.00 52.22 94 PRO A N 1
ATOM 754 C CA . PRO A 1 94 ? -10.781 -6.352 -9.423 1.00 52.22 94 PRO A CA 1
ATOM 755 C C . PRO A 1 94 ? -10.138 -7.655 -8.904 1.00 52.22 94 PRO A C 1
ATOM 757 O O . PRO A 1 94 ? -10.349 -8.014 -7.749 1.00 52.22 94 PRO A O 1
ATOM 760 N N . ASP A 1 95 ? -9.326 -8.351 -9.710 1.00 49.00 95 ASP A N 1
ATOM 761 C CA . ASP A 1 95 ? -8.650 -9.605 -9.334 1.00 49.00 95 ASP A CA 1
ATOM 762 C C . ASP A 1 95 ? -7.501 -9.415 -8.329 1.00 49.00 95 ASP A C 1
ATOM 764 O O . ASP A 1 95 ? -6.973 -10.396 -7.788 1.00 49.00 95 ASP A O 1
ATOM 768 N N . PHE A 1 96 ? -7.064 -8.174 -8.094 1.00 51.41 96 PHE A N 1
ATOM 769 C CA . PHE A 1 96 ? -6.172 -7.834 -6.990 1.00 51.41 96 PHE A CA 1
ATOM 770 C C . PHE A 1 96 ? -7.017 -7.197 -5.899 1.00 51.41 96 PHE A C 1
ATOM 772 O O . PHE A 1 96 ? -7.348 -6.016 -6.024 1.00 51.41 96 PHE A O 1
ATOM 779 N N . PRO A 1 97 ? -7.402 -7.961 -4.859 1.00 51.03 97 PRO A N 1
ATOM 780 C CA . PRO A 1 97 ? -8.294 -7.427 -3.854 1.00 51.03 97 PRO A CA 1
ATOM 781 C C . PRO A 1 97 ? -7.637 -6.182 -3.246 1.00 51.03 97 PRO A C 1
ATOM 783 O O . PRO A 1 97 ? -6.465 -6.256 -2.854 1.00 51.03 97 PRO A O 1
ATOM 786 N N . PRO A 1 98 ? -8.343 -5.038 -3.153 1.00 56.34 98 PRO A N 1
ATOM 787 C CA . PRO A 1 98 ? -7.947 -4.040 -2.176 1.00 56.34 98 PRO A CA 1
ATOM 788 C C . PRO A 1 98 ? -7.864 -4.784 -0.849 1.00 56.34 98 PRO A C 1
ATOM 790 O O . PRO A 1 98 ? -8.789 -5.516 -0.504 1.00 56.34 98 PRO A O 1
ATOM 793 N N . MET A 1 99 ? -6.731 -4.691 -0.161 1.00 61.31 99 MET A N 1
ATOM 794 C CA . MET A 1 99 ? -6.540 -5.388 1.107 1.00 61.31 99 MET A CA 1
ATOM 795 C C . MET A 1 99 ? -7.591 -4.823 2.067 1.00 61.31 99 MET A C 1
ATOM 797 O O . MET A 1 99 ? -7.478 -3.650 2.436 1.00 61.31 99 MET A O 1
ATOM 801 N N . PRO A 1 100 ? -8.665 -5.573 2.387 1.00 68.44 100 PRO A N 1
ATOM 802 C CA . PRO A 1 100 ? -9.793 -4.994 3.089 1.00 68.44 100 PRO A CA 1
ATOM 803 C C . PRO A 1 100 ? -9.325 -4.603 4.487 1.00 68.44 100 PRO A C 1
ATOM 805 O O . PRO A 1 100 ? -8.784 -5.418 5.236 1.00 68.44 100 PRO A O 1
ATOM 808 N N . ALA A 1 101 ? -9.500 -3.330 4.829 1.00 75.56 101 ALA A N 1
ATOM 809 C CA . ALA A 1 101 ? -9.168 -2.833 6.150 1.00 75.56 101 ALA A CA 1
ATOM 810 C C . ALA A 1 101 ? -10.367 -3.055 7.076 1.00 75.56 101 ALA A C 1
ATOM 812 O O . ALA A 1 101 ? -11.453 -2.521 6.853 1.00 75.56 101 ALA A O 1
ATOM 813 N N . HIS A 1 102 ? -10.162 -3.837 8.133 1.00 83.06 102 HIS A N 1
ATOM 814 C CA . HIS A 1 102 ? -11.166 -4.055 9.166 1.00 83.06 102 HIS A CA 1
ATOM 815 C C . HIS A 1 102 ? -10.769 -3.320 10.441 1.00 83.06 102 HIS A C 1
ATOM 817 O O . HIS A 1 102 ? -9.657 -3.476 10.944 1.00 83.06 102 HIS A O 1
ATOM 823 N N . LEU A 1 103 ? -11.704 -2.551 10.996 1.00 88.00 103 LEU A N 1
ATOM 824 C CA . LEU A 1 103 ? -11.547 -1.959 12.316 1.00 88.00 103 LEU A CA 1
ATOM 825 C C . LEU A 1 103 ? -12.029 -2.960 13.369 1.00 88.00 103 LEU A C 1
ATOM 827 O O . LEU A 1 103 ? -13.190 -3.369 13.367 1.00 88.00 103 LEU A O 1
ATOM 831 N N . LEU A 1 104 ? -11.133 -3.352 14.275 1.00 92.75 104 LEU A N 1
ATOM 832 C CA . LEU A 1 104 ? -11.423 -4.288 15.359 1.00 92.75 104 LEU A CA 1
ATOM 833 C C . LEU A 1 104 ? -11.398 -3.561 16.705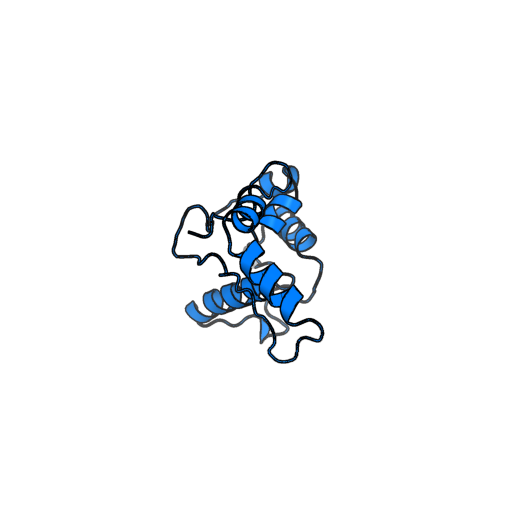 1.00 92.75 104 LEU A C 1
ATOM 835 O O . LEU A 1 104 ? -10.394 -2.957 17.076 1.00 92.75 104 LEU A O 1
ATOM 839 N N . VAL A 1 105 ? -12.491 -3.663 17.463 1.00 95.25 105 VAL A N 1
ATOM 840 C CA . VAL A 1 105 ? -12.568 -3.165 18.844 1.00 95.25 105 VAL A CA 1
ATOM 841 C C . VAL A 1 105 ? -12.402 -4.338 19.802 1.00 95.25 105 VAL A C 1
ATOM 843 O O . VAL A 1 105 ? -13.201 -5.273 19.807 1.00 95.25 105 VAL A O 1
ATOM 846 N N . SER A 1 106 ? -11.359 -4.296 20.632 1.00 95.06 106 SER A N 1
ATOM 847 C CA . SER A 1 106 ? -11.126 -5.327 21.644 1.00 95.06 106 SER A CA 1
ATOM 848 C C . SER A 1 106 ? -12.194 -5.278 22.735 1.00 95.06 106 SER A C 1
ATOM 850 O O . SER A 1 106 ? -12.427 -4.231 23.339 1.00 95.06 106 SER A O 1
ATOM 852 N N . ALA A 1 107 ? -12.752 -6.440 23.084 1.00 93.06 107 ALA A N 1
ATOM 853 C CA . ALA A 1 107 ? -13.647 -6.584 24.234 1.00 93.06 107 ALA A CA 1
ATOM 854 C C . ALA A 1 107 ? -12.975 -6.231 25.578 1.00 93.06 107 ALA A C 1
ATOM 856 O O . ALA A 1 107 ? -13.661 -6.013 26.569 1.00 93.06 107 ALA A O 1
ATOM 857 N N . ARG A 1 108 ? -11.635 -6.166 25.615 1.00 95.00 108 ARG A N 1
ATOM 858 C CA . ARG A 1 108 ? -10.830 -5.800 26.793 1.00 95.00 108 ARG A CA 1
ATOM 859 C C . ARG A 1 108 ? -10.240 -4.387 26.697 1.00 95.00 108 ARG A C 1
ATOM 861 O O . ARG A 1 108 ? -9.227 -4.114 27.339 1.00 95.00 108 ARG A O 1
ATOM 868 N N . SER A 1 109 ? -10.794 -3.516 25.850 1.00 93.94 109 SER A N 1
ATOM 869 C CA . SER A 1 109 ? -10.332 -2.125 25.758 1.00 93.94 109 SER A CA 1
ATOM 870 C C . SER A 1 109 ? -10.442 -1.435 27.121 1.00 93.94 109 SER A C 1
ATOM 872 O O . SER A 1 109 ? -11.464 -1.564 27.793 1.00 93.94 109 SER A O 1
ATOM 874 N N . LYS A 1 110 ? -9.399 -0.692 27.517 1.00 94.94 110 LYS A N 1
ATOM 875 C CA . LYS A 1 110 ? -9.424 0.139 28.735 1.00 94.94 110 LYS A CA 1
ATOM 876 C C . LYS A 1 110 ? -10.449 1.266 28.629 1.00 94.94 110 LYS A C 1
ATOM 878 O O . LYS A 1 110 ? -11.013 1.665 29.638 1.00 94.94 110 LYS A O 1
ATOM 883 N N . ASP A 1 111 ? -10.669 1.740 27.408 1.00 95.88 111 ASP A N 1
ATOM 884 C CA . ASP A 1 111 ? -11.638 2.774 27.074 1.00 95.88 111 ASP A CA 1
ATOM 885 C C . ASP A 1 111 ? -12.531 2.242 25.948 1.00 95.88 111 ASP A C 1
ATOM 887 O O . ASP A 1 111 ? -12.256 2.385 24.753 1.00 95.88 111 ASP A O 1
ATOM 891 N N . LEU A 1 112 ? -13.514 1.429 26.336 1.00 96.19 112 LEU A N 1
ATOM 892 C CA . LEU A 1 112 ? -14.375 0.730 25.384 1.00 96.19 112 LEU A CA 1
ATOM 893 C C . LEU A 1 112 ? -15.341 1.688 24.686 1.00 96.19 112 LEU A C 1
ATOM 895 O O . LEU A 1 112 ? -15.650 1.479 23.512 1.00 96.19 112 LEU A O 1
ATOM 899 N N . ASP A 1 113 ? -15.798 2.718 25.391 1.00 96.81 113 ASP A N 1
ATOM 900 C CA . ASP A 1 113 ? -16.759 3.676 24.858 1.00 96.81 113 ASP A CA 1
ATOM 901 C C . ASP A 1 113 ? -16.096 4.552 23.797 1.00 96.81 113 ASP A C 1
ATOM 903 O O . ASP A 1 113 ? -16.581 4.582 22.665 1.00 96.81 113 ASP A O 1
ATOM 907 N N . LEU A 1 114 ? -14.911 5.111 24.078 1.00 97.31 114 LEU A N 1
ATOM 908 C CA . LEU A 1 114 ? -14.155 5.865 23.076 1.00 97.31 114 LEU A CA 1
ATOM 909 C C . LEU A 1 114 ? -13.797 5.004 21.857 1.00 97.31 114 LEU A C 1
ATOM 911 O O . LEU A 1 114 ? -13.910 5.451 20.716 1.00 97.31 114 LEU A O 1
ATOM 915 N N . ALA A 1 115 ? -13.404 3.743 22.067 1.00 97.12 115 ALA A N 1
ATOM 916 C CA . ALA A 1 115 ? -13.086 2.839 20.963 1.00 97.12 115 ALA A CA 1
ATOM 917 C C . ALA A 1 115 ? -14.306 2.557 20.065 1.00 97.12 115 ALA A C 1
ATOM 919 O O . ALA A 1 115 ? -14.171 2.479 18.842 1.00 97.12 115 ALA A O 1
ATOM 920 N N . LYS A 1 116 ? -15.505 2.426 20.648 1.00 96.50 116 LYS A N 1
ATOM 921 C CA . LYS A 1 116 ? -16.759 2.256 19.898 1.00 96.50 116 LYS A CA 1
ATOM 922 C C . LYS A 1 116 ? -17.190 3.538 19.194 1.00 96.50 116 LYS A C 1
ATOM 924 O O . LYS A 1 116 ? -17.665 3.466 18.062 1.00 96.50 116 LYS A O 1
ATOM 929 N N . GLU A 1 117 ? -17.021 4.694 19.828 1.00 97.44 117 GLU A N 1
ATOM 930 C CA . GLU A 1 117 ? -17.279 5.990 19.198 1.00 97.44 117 GLU A CA 1
ATOM 931 C C . GLU A 1 117 ? -16.364 6.205 17.995 1.00 97.44 117 GLU A C 1
ATOM 933 O O . GLU A 1 117 ? -16.848 6.531 16.910 1.00 97.44 117 GLU A O 1
ATOM 938 N N . PHE A 1 118 ? -15.069 5.914 18.143 1.00 96.62 118 PHE A N 1
ATOM 939 C CA . PHE A 1 118 ? -14.118 5.951 17.038 1.00 96.62 118 PHE A CA 1
ATOM 940 C C . PHE A 1 118 ? -14.505 4.972 15.928 1.00 96.62 118 PHE A C 1
ATOM 942 O O . PHE A 1 118 ? -14.537 5.362 14.766 1.00 96.62 118 PHE A O 1
ATOM 949 N N . ALA A 1 119 ? -14.867 3.729 16.263 1.00 95.75 119 ALA A N 1
ATOM 950 C CA . ALA A 1 119 ? -15.330 2.748 15.282 1.00 95.75 119 ALA A CA 1
ATOM 951 C C . ALA A 1 119 ? -16.541 3.256 14.484 1.00 95.75 119 ALA A C 1
ATOM 953 O O . ALA A 1 119 ? -16.573 3.150 13.256 1.00 95.75 119 ALA A O 1
ATOM 954 N N . LYS A 1 120 ? -17.524 3.840 15.177 1.00 96.31 120 LYS A N 1
ATOM 955 C CA . LYS A 1 120 ? -18.731 4.409 14.568 1.00 96.31 120 LYS A CA 1
ATOM 956 C C . LYS A 1 120 ? -18.406 5.607 13.678 1.00 96.31 120 LYS A C 1
ATOM 958 O O . LYS A 1 120 ? -18.962 5.718 12.591 1.00 96.31 120 LYS A O 1
ATOM 963 N N . TRP A 1 121 ? -17.518 6.491 14.124 1.00 96.81 121 TRP A N 1
ATOM 964 C CA . TRP A 1 121 ? -17.080 7.640 13.336 1.00 96.81 121 TRP A CA 1
ATOM 965 C C . TRP A 1 121 ? -16.293 7.207 12.093 1.00 96.81 121 TRP A C 1
ATOM 967 O O . TRP A 1 121 ? -16.637 7.609 10.982 1.00 96.81 121 TRP A O 1
ATOM 977 N N . ALA A 1 122 ? -15.293 6.340 12.271 1.00 93.44 122 ALA A N 1
ATOM 978 C CA . ALA A 1 122 ? -14.384 5.883 11.221 1.00 93.44 122 ALA A CA 1
ATOM 979 C C . ALA A 1 122 ? -15.119 5.127 10.108 1.00 93.44 122 ALA A C 1
ATOM 981 O O . ALA A 1 122 ? -14.802 5.285 8.933 1.00 93.44 122 ALA A O 1
ATOM 982 N N . THR A 1 123 ? -16.131 4.332 10.471 1.00 91.12 123 THR A N 1
ATOM 983 C CA . THR A 1 123 ? -16.966 3.595 9.507 1.00 91.12 123 THR A CA 1
ATOM 984 C C . THR A 1 123 ? -18.166 4.396 8.996 1.00 91.12 123 THR A C 1
ATOM 986 O O . THR A 1 123 ? -18.829 3.962 8.049 1.00 91.12 123 THR A O 1
ATOM 989 N N . GLY A 1 124 ? -18.442 5.558 9.595 1.00 93.00 124 GLY A N 1
ATOM 990 C CA . GLY A 1 124 ? -19.499 6.479 9.196 1.00 93.00 124 GLY A CA 1
ATOM 991 C C . GLY A 1 124 ? -19.084 7.428 8.062 1.00 93.00 124 GLY A C 1
ATOM 992 O O . GLY A 1 124 ? -17.924 7.437 7.650 1.00 93.00 124 GLY A O 1
ATOM 993 N N . PRO A 1 125 ? -20.015 8.265 7.560 1.00 94.06 125 PRO A N 1
ATOM 994 C CA . PRO A 1 125 ? -19.772 9.122 6.395 1.00 94.06 125 PRO A CA 1
ATOM 995 C C . PRO A 1 125 ? -18.555 10.043 6.540 1.00 94.06 125 PRO A C 1
ATOM 997 O O . PRO A 1 125 ? -17.779 10.184 5.604 1.00 94.06 125 PRO A O 1
ATOM 1000 N N . GLN A 1 126 ? -18.356 10.624 7.726 1.00 94.44 126 GLN A N 1
ATOM 1001 C CA . GLN A 1 126 ? -17.252 11.550 7.992 1.00 94.44 126 GLN A CA 1
ATOM 1002 C C . GLN A 1 126 ? -15.886 10.852 7.967 1.00 94.44 126 GLN A C 1
ATOM 1004 O O . GLN A 1 126 ? -14.956 11.346 7.337 1.00 94.44 126 GLN A O 1
ATOM 1009 N N . GLY A 1 127 ? -15.758 9.696 8.626 1.00 92.69 127 GLY A N 1
ATOM 1010 C CA . GLY A 1 127 ? -14.519 8.920 8.606 1.00 92.69 127 GLY A CA 1
ATOM 1011 C C . GLY A 1 127 ? -14.182 8.417 7.203 1.00 92.69 127 GLY A C 1
ATOM 1012 O O . GLY A 1 127 ? -13.047 8.560 6.749 1.00 92.69 127 GLY A O 1
ATOM 1013 N N . ARG A 1 128 ? -15.188 7.914 6.474 1.00 89.31 128 ARG A N 1
ATOM 1014 C CA . ARG A 1 128 ? -15.029 7.495 5.073 1.00 89.31 128 ARG A CA 1
ATOM 1015 C C . ARG A 1 128 ? -14.589 8.645 4.173 1.00 89.31 128 ARG A C 1
ATOM 1017 O O . ARG A 1 128 ? -13.715 8.446 3.340 1.00 89.31 128 ARG A O 1
ATOM 1024 N N . GLU A 1 129 ? -15.128 9.848 4.368 1.00 91.94 129 GLU A N 1
ATOM 1025 C CA . GLU A 1 129 ? -14.732 11.033 3.600 1.00 91.94 129 GLU A CA 1
ATOM 1026 C C . GLU A 1 129 ? -13.253 11.393 3.805 1.00 91.94 129 GLU A C 1
ATOM 1028 O O . GLU A 1 129 ? -12.568 11.728 2.838 1.00 91.94 129 GLU A O 1
ATOM 1033 N N . VAL A 1 130 ? -12.737 11.278 5.035 1.00 92.62 130 VAL A N 1
ATOM 1034 C CA . VAL A 1 130 ? -11.306 11.487 5.319 1.00 92.62 130 VAL A CA 1
ATOM 1035 C C . VAL A 1 130 ? -10.449 10.484 4.547 1.00 92.62 130 VAL A C 1
ATOM 1037 O O . VAL A 1 130 ? -9.471 10.877 3.916 1.00 92.62 130 VAL A O 1
ATOM 1040 N N . VAL A 1 131 ? -10.828 9.203 4.556 1.00 88.25 131 VAL A N 1
ATOM 1041 C CA . VAL A 1 131 ? -10.103 8.143 3.836 1.00 88.25 131 VAL A CA 1
ATOM 1042 C C . VAL A 1 131 ? -10.166 8.362 2.323 1.00 88.25 131 VAL A C 1
ATOM 1044 O O . VAL A 1 131 ? -9.134 8.318 1.657 1.00 88.25 131 VAL A O 1
ATOM 1047 N N . ALA A 1 132 ? -11.351 8.666 1.788 1.00 86.44 132 ALA A N 1
ATOM 1048 C CA . ALA A 1 132 ? -11.583 8.882 0.360 1.00 86.44 132 ALA A CA 1
ATOM 1049 C C . ALA A 1 132 ? -10.849 10.113 -0.197 1.00 86.44 132 ALA A C 1
ATOM 1051 O O . ALA A 1 132 ? -10.601 10.190 -1.397 1.00 86.44 132 ALA A O 1
ATOM 1052 N N . LYS A 1 133 ? -10.503 11.082 0.658 1.00 91.44 133 LYS A N 1
ATOM 1053 C CA . LYS A 1 133 ? -9.752 12.292 0.286 1.00 91.44 133 LYS A CA 1
ATOM 1054 C C . LYS A 1 133 ? -8.274 12.230 0.661 1.00 91.44 133 LYS A C 1
ATOM 1056 O O . LYS A 1 133 ? -7.552 13.184 0.381 1.00 91.44 133 LYS A O 1
ATOM 1061 N N . PHE A 1 134 ? -7.814 11.154 1.298 1.00 90.62 134 PHE A N 1
ATOM 1062 C CA . PHE A 1 134 ? -6.425 11.044 1.721 1.00 90.62 134 PHE A CA 1
ATOM 1063 C C . PHE A 1 134 ? -5.494 10.923 0.510 1.00 90.62 134 PHE A C 1
ATOM 1065 O O . PHE A 1 134 ? -5.677 10.064 -0.361 1.00 90.62 134 PHE A O 1
ATOM 1072 N N . GLN A 1 135 ? -4.486 11.793 0.470 1.00 90.88 135 GLN A N 1
ATOM 1073 C CA . GLN A 1 135 ? -3.554 11.911 -0.642 1.00 90.88 135 GLN A CA 1
ATOM 1074 C C . GLN A 1 135 ? -2.109 11.914 -0.163 1.00 90.88 135 GLN A C 1
ATOM 1076 O O . GLN A 1 135 ? -1.787 12.484 0.879 1.00 90.88 135 GLN A O 1
ATOM 1081 N N . ILE A 1 136 ? -1.242 11.334 -0.986 1.00 87.31 136 ILE A N 1
ATOM 1082 C CA . ILE A 1 136 ? 0.210 11.506 -0.926 1.00 87.31 136 ILE A CA 1
ATOM 1083 C C . ILE A 1 136 ? 0.609 12.104 -2.274 1.00 87.31 136 ILE A C 1
ATOM 1085 O O . ILE A 1 136 ? 0.147 11.628 -3.309 1.00 87.31 136 ILE A O 1
ATOM 1089 N N . ASP A 1 137 ? 1.383 13.189 -2.270 1.00 86.88 137 ASP A N 1
ATOM 1090 C CA . ASP A 1 137 ? 1.815 13.901 -3.484 1.00 86.88 137 ASP A CA 1
ATOM 1091 C C . ASP A 1 137 ? 0.679 14.199 -4.485 1.00 86.88 137 ASP A C 1
ATOM 1093 O O . ASP A 1 137 ? 0.818 14.048 -5.699 1.00 86.88 137 ASP A O 1
ATOM 1097 N N . GLY A 1 138 ? -0.489 14.598 -3.967 1.00 88.44 138 GLY A N 1
ATOM 1098 C CA . GLY A 1 138 ? -1.679 14.919 -4.768 1.00 88.44 138 GLY A CA 1
ATOM 1099 C C . GLY A 1 138 ? -2.395 13.708 -5.379 1.00 88.44 138 GLY A C 1
ATOM 1100 O O . GLY A 1 138 ? -3.366 13.881 -6.115 1.00 88.44 138 GLY A O 1
ATOM 1101 N N . GLN A 1 139 ? -1.951 12.485 -5.081 1.00 87.12 139 GLN A N 1
ATOM 1102 C CA . GLN A 1 139 ? -2.551 11.246 -5.571 1.00 87.12 139 GLN A CA 1
ATOM 1103 C C . GLN A 1 139 ? -3.358 10.557 -4.475 1.00 87.12 139 GLN A C 1
ATOM 1105 O O . GLN A 1 139 ? -2.891 10.398 -3.347 1.00 87.12 139 GLN A O 1
ATOM 1110 N N . LEU A 1 140 ? -4.569 10.111 -4.820 1.00 87.38 140 LEU A N 1
ATOM 1111 C CA . LEU A 1 140 ? -5.408 9.315 -3.926 1.00 87.38 140 LEU A CA 1
ATOM 1112 C C . LEU A 1 140 ? -4.744 7.971 -3.619 1.00 87.38 140 LEU A C 1
ATOM 1114 O O . LEU A 1 140 ? -4.266 7.275 -4.520 1.00 87.38 140 LEU A O 1
ATOM 1118 N N . VAL A 1 141 ? -4.742 7.615 -2.335 1.00 84.12 141 VAL A N 1
ATOM 1119 C CA . VAL A 1 141 ? -4.090 6.394 -1.843 1.00 84.12 141 VAL A CA 1
ATOM 1120 C C . VAL A 1 141 ? -5.073 5.236 -1.718 1.00 84.12 141 VAL A C 1
ATOM 1122 O O . VAL A 1 141 ? -4.763 4.118 -2.125 1.00 84.12 141 VAL A O 1
ATOM 1125 N N . TYR A 1 142 ? -6.254 5.499 -1.161 1.00 79.94 142 TYR A N 1
ATOM 1126 C CA . TYR A 1 142 ? -7.265 4.482 -0.897 1.00 79.94 142 TYR A CA 1
ATOM 1127 C C . TYR A 1 142 ? -8.377 4.549 -1.943 1.00 79.94 142 TYR A C 1
ATOM 1129 O O . TYR A 1 142 ? -8.780 5.631 -2.370 1.00 79.94 142 TYR A O 1
ATOM 1137 N N . ALA A 1 143 ? -8.871 3.382 -2.352 1.00 72.62 143 ALA A N 1
ATOM 1138 C CA . ALA A 1 143 ? -10.120 3.292 -3.097 1.00 72.62 143 ALA A CA 1
ATOM 1139 C C . ALA A 1 143 ? -11.300 3.534 -2.145 1.00 72.62 143 ALA A C 1
ATOM 1141 O O . ALA A 1 143 ? -11.202 3.230 -0.954 1.00 72.62 143 ALA A O 1
ATOM 1142 N N . ASP A 1 144 ? -12.399 4.076 -2.670 1.00 66.06 144 ASP A N 1
ATOM 1143 C CA . ASP A 1 144 ? -13.614 4.309 -1.888 1.00 66.06 144 ASP A CA 1
ATOM 1144 C C . ASP A 1 144 ? -14.119 2.983 -1.281 1.00 66.06 144 ASP A C 1
ATOM 1146 O O . ASP A 1 144 ? -14.355 2.027 -2.032 1.00 66.06 144 ASP A O 1
ATOM 1150 N N . PRO A 1 145 ? -14.255 2.878 0.054 1.00 55.81 145 PRO A N 1
ATOM 1151 C CA . PRO A 1 145 ? -14.869 1.728 0.698 1.00 55.81 145 PRO A CA 1
ATOM 1152 C C . PRO A 1 145 ? -16.391 1.800 0.503 1.00 55.81 145 PRO A C 1
ATOM 1154 O O . PRO A 1 145 ? -17.120 2.237 1.401 1.00 55.81 145 PRO A O 1
ATOM 1157 N N . MET A 1 146 ? -16.872 1.402 -0.679 1.00 48.50 146 MET A N 1
ATOM 1158 C CA . MET A 1 146 ? -18.302 1.137 -0.886 1.00 48.50 146 MET A CA 1
ATOM 1159 C C . MET A 1 146 ? -18.751 -0.057 -0.044 1.00 48.50 146 MET A C 1
ATOM 1161 O O . MET A 1 146 ? -18.157 -1.147 -0.200 1.00 48.50 146 MET A O 1
#

Foldseek 3Di:
DDDPPPPPQQAEEDDAADPVLVVVVCVVCVVVVHDQVVDCPRSRYDPDYDHLLVSLQVCLVVVHHYRHAPVSLVVVDDVSVVSDDDPDDVVVDPVPPPPDDDQDQDPPDPCRPVSVVCVCCCPDPNVQVCQQCDDDPNDRRDDRPD

Mean predicted aligned error: 8.98 Å

Sequence (146 aa):
MRSGIIQLFEEFNSRSGSPATLAREAELWYRVNQSPWFNDQSPWCPNYVNDPVYDVSHAANNGSHILTEWSTYIAAGTEIQSKLTRYKSSQNNPDFPPMPAHLLVSARSKDLDLAKEFAKWATGPQGREVVAKFQIDGQLVYADPM

Radius of gyration: 19.38 Å; Cα contacts (8 Å, |Δi|>4): 143; chains: 1; bounding box: 54×39×56 Å

pLDDT: mean 79.5, std 16.11, range [33.94, 97.44]